Protein AF-A0A445A686-F1 (afdb_monomer)

Foldseek 3Di:
DPDDDDWDADQVVQDINVCCCVVVLAQDPVLVVVCVVVVHDRVVSRDPCPDPVVVCVVVVDDDPPDDPPVPDDPDPDDDDDDDPVPPDPDPDDPDDPDDQDPVNPCVPPPFAAAPPPRDGDDYVVPDPPPDDPPPPDDDDDD

Structure (mmCIF, N/CA/C/O backbone):
data_AF-A0A445A686-F1
#
_entry.id   AF-A0A445A686-F1
#
loop_
_atom_site.group_PDB
_atom_site.id
_atom_site.type_symbol
_atom_site.label_atom_id
_atom_site.label_alt_id
_atom_site.label_comp_id
_atom_site.label_asym_id
_atom_site.label_entity_id
_atom_site.label_seq_id
_atom_site.pdbx_PDB_ins_code
_atom_site.Cartn_x
_atom_site.Cartn_y
_atom_site.Cartn_z
_atom_site.occupancy
_atom_site.B_iso_or_equiv
_atom_site.auth_seq_id
_atom_site.auth_comp_id
_atom_site.auth_asym_id
_atom_site.auth_atom_id
_atom_site.pdbx_PDB_model_num
ATOM 1 N N . MET A 1 1 ? 35.906 -9.659 -3.119 1.00 41.28 1 MET A N 1
ATOM 2 C CA . MET A 1 1 ? 35.072 -9.387 -4.309 1.00 41.28 1 MET A CA 1
ATOM 3 C C . MET A 1 1 ? 33.743 -10.084 -4.083 1.00 41.28 1 MET A C 1
ATOM 5 O O . MET A 1 1 ? 33.694 -11.305 -4.146 1.00 41.28 1 MET A O 1
ATOM 9 N N . SER A 1 2 ? 32.706 -9.358 -3.667 1.00 50.22 2 SER A N 1
ATOM 10 C CA . SER A 1 2 ? 31.380 -9.945 -3.458 1.00 50.22 2 SER A CA 1
ATOM 11 C C . SER A 1 2 ? 30.864 -10.459 -4.800 1.00 50.22 2 SER A C 1
ATOM 13 O O . SER A 1 2 ? 30.539 -9.657 -5.674 1.00 50.22 2 SER A O 1
ATOM 15 N N . SER A 1 3 ? 30.858 -11.780 -4.973 1.00 58.09 3 SER A N 1
ATOM 16 C CA . SER A 1 3 ? 30.273 -12.453 -6.131 1.00 58.09 3 SER A CA 1
ATOM 17 C C . SER A 1 3 ? 28.866 -11.900 -6.371 1.00 58.09 3 SER A C 1
ATOM 19 O O . SER A 1 3 ? 28.010 -11.954 -5.483 1.00 58.09 3 SER A O 1
ATOM 21 N N . GLY A 1 4 ? 28.654 -11.269 -7.527 1.00 73.62 4 GLY A N 1
ATOM 22 C CA . GLY A 1 4 ? 27.371 -10.679 -7.882 1.00 73.62 4 GLY A CA 1
ATOM 23 C C . GLY A 1 4 ? 26.333 -11.785 -8.016 1.00 73.62 4 GLY A C 1
ATOM 24 O O . GLY A 1 4 ? 26.421 -12.615 -8.916 1.00 73.62 4 GLY A O 1
ATOM 25 N N . ARG A 1 5 ? 25.354 -11.819 -7.110 1.00 83.88 5 ARG A N 1
ATOM 26 C CA . ARG A 1 5 ? 24.264 -12.793 -7.184 1.00 83.88 5 ARG A CA 1
ATOM 27 C C . ARG A 1 5 ? 23.432 -12.518 -8.436 1.00 83.88 5 ARG A C 1
ATOM 29 O O . ARG A 1 5 ? 22.804 -11.466 -8.539 1.00 83.88 5 ARG A O 1
ATOM 36 N N . VAL A 1 6 ? 23.406 -13.475 -9.360 1.00 89.62 6 VAL A N 1
ATOM 37 C CA . VAL A 1 6 ? 22.500 -13.453 -10.513 1.00 89.62 6 VAL A CA 1
ATOM 38 C C . VAL A 1 6 ? 21.085 -13.750 -10.018 1.00 89.62 6 VAL A C 1
ATOM 40 O O . VAL A 1 6 ? 20.876 -14.683 -9.243 1.00 89.62 6 VAL A O 1
ATOM 43 N N . LEU A 1 7 ? 20.121 -12.928 -10.432 1.00 93.06 7 LEU A N 1
ATOM 44 C CA . LEU A 1 7 ? 18.708 -13.083 -10.093 1.00 93.06 7 LEU A CA 1
ATOM 45 C C . LEU A 1 7 ? 17.909 -13.266 -11.375 1.00 93.06 7 LEU A C 1
ATOM 47 O O . LEU A 1 7 ? 17.979 -12.426 -12.274 1.00 93.06 7 LEU A O 1
ATOM 51 N N . VAL A 1 8 ? 17.133 -14.341 -11.446 1.00 95.81 8 VAL A N 1
ATOM 52 C CA . VAL A 1 8 ? 16.286 -14.634 -12.598 1.00 95.81 8 VAL A CA 1
ATOM 53 C C . VAL A 1 8 ? 14.942 -13.922 -12.439 1.00 95.81 8 VAL A C 1
ATOM 55 O O . VAL A 1 8 ? 14.344 -13.868 -11.358 1.00 95.81 8 VAL A O 1
ATOM 58 N N . VAL A 1 9 ? 14.460 -13.347 -13.541 1.00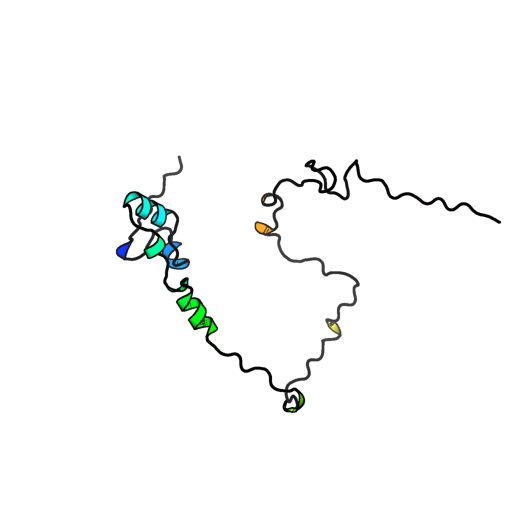 97.12 9 VAL A N 1
ATOM 59 C CA . VAL A 1 9 ? 13.137 -12.725 -13.646 1.00 97.12 9 VAL A CA 1
ATOM 60 C C . VAL A 1 9 ? 12.340 -13.470 -14.707 1.00 97.12 9 VAL A C 1
ATOM 62 O O . VAL A 1 9 ? 12.755 -13.569 -15.858 1.00 97.12 9 VAL A O 1
ATOM 65 N N . ASN A 1 10 ? 11.164 -13.965 -14.330 1.00 96.31 10 ASN A N 1
ATOM 66 C CA . ASN A 1 10 ? 10.186 -14.523 -15.252 1.00 96.31 10 ASN A CA 1
ATOM 67 C C . ASN A 1 10 ? 8.967 -13.594 -15.303 1.00 96.31 10 ASN A C 1
ATOM 69 O O . ASN A 1 10 ? 8.096 -13.643 -14.429 1.00 96.31 10 ASN A O 1
ATOM 73 N N . LEU A 1 11 ? 8.925 -12.740 -16.328 1.00 94.88 11 LEU A N 1
ATOM 74 C CA . LEU A 1 11 ? 7.865 -11.747 -16.520 1.00 94.88 11 LEU A CA 1
ATOM 75 C C . LEU A 1 11 ? 6.496 -12.401 -16.765 1.00 94.88 11 LEU A C 1
ATOM 77 O O . LEU A 1 11 ? 5.513 -11.998 -16.146 1.00 94.88 11 LEU A O 1
ATOM 81 N N . ALA A 1 12 ? 6.440 -13.467 -17.572 1.00 94.25 12 ALA A N 1
ATOM 82 C CA . ALA A 1 12 ? 5.199 -14.183 -17.884 1.00 94.25 12 ALA A CA 1
ATOM 83 C C . ALA A 1 12 ? 4.542 -14.789 -16.634 1.00 94.25 12 ALA A C 1
ATOM 85 O O . ALA A 1 12 ? 3.336 -14.678 -16.430 1.00 94.25 12 ALA A O 1
ATOM 86 N N . ARG A 1 13 ? 5.348 -15.385 -15.748 1.00 95.44 13 ARG A N 1
ATOM 87 C CA . ARG A 1 13 ? 4.881 -15.966 -14.477 1.00 95.44 13 ARG A CA 1
ATOM 88 C C . ARG A 1 13 ? 4.816 -14.954 -13.336 1.00 95.44 13 ARG A C 1
ATOM 90 O O . ARG A 1 13 ? 4.487 -15.349 -12.220 1.00 95.44 13 ARG A O 1
ATOM 97 N N . ARG A 1 14 ? 5.163 -13.688 -13.590 1.00 94.62 14 ARG A N 1
ATOM 98 C CA . ARG A 1 14 ? 5.286 -12.623 -12.585 1.00 94.62 14 ARG A CA 1
ATOM 99 C C . ARG A 1 14 ? 6.131 -13.038 -11.365 1.00 94.62 14 ARG A C 1
ATOM 101 O O . ARG A 1 14 ? 5.701 -12.904 -10.222 1.00 94.62 14 ARG A O 1
ATOM 108 N N . LYS A 1 15 ? 7.329 -13.585 -11.600 1.00 97.06 15 LYS A N 1
ATOM 109 C CA . LYS A 1 15 ? 8.245 -14.057 -10.541 1.00 97.06 15 LYS A C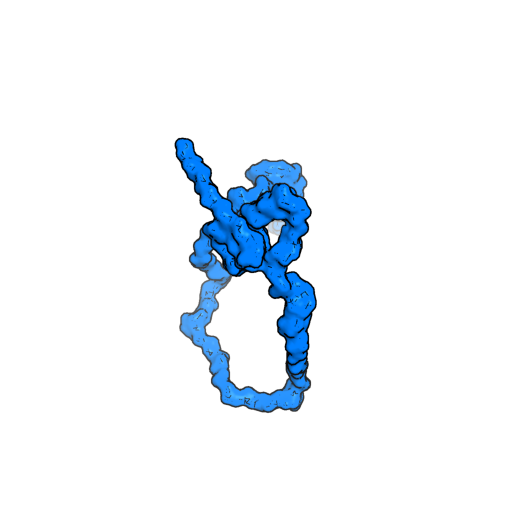A 1
ATOM 110 C C . LYS A 1 15 ? 9.637 -13.447 -10.667 1.00 97.06 15 LYS A C 1
ATOM 112 O O . LYS A 1 15 ? 10.149 -13.280 -11.770 1.00 97.06 15 LYS A O 1
ATOM 117 N N . CYS A 1 16 ? 10.259 -13.167 -9.526 1.00 97.06 16 CYS A N 1
ATOM 118 C CA . CYS A 1 16 ? 11.666 -12.792 -9.430 1.00 97.06 16 CYS A CA 1
ATOM 119 C C . CYS A 1 16 ? 12.318 -13.516 -8.247 1.00 97.06 16 CYS A C 1
ATOM 121 O O . CYS A 1 16 ? 11.722 -13.601 -7.172 1.00 97.06 16 CYS A O 1
ATOM 123 N N . ASP A 1 17 ? 13.553 -13.983 -8.405 1.00 96.69 17 ASP A N 1
ATOM 124 C CA . ASP A 1 17 ? 14.278 -14.696 -7.341 1.00 96.69 17 ASP A CA 1
ATOM 125 C C . ASP A 1 17 ? 14.524 -13.853 -6.082 1.00 96.69 17 ASP A C 1
ATOM 127 O O . ASP A 1 17 ? 14.793 -14.392 -5.013 1.00 96.69 17 ASP A O 1
ATOM 131 N N . CYS A 1 18 ? 14.391 -12.524 -6.166 1.00 95.06 18 CYS A N 1
ATOM 132 C CA . CYS A 1 18 ? 14.472 -11.664 -4.987 1.00 95.06 18 CYS A CA 1
ATOM 133 C C . CYS A 1 18 ? 13.245 -11.754 -4.062 1.00 95.06 18 CYS A C 1
ATOM 135 O O . CYS A 1 18 ? 13.240 -11.104 -3.022 1.00 95.06 18 CYS A O 1
ATOM 137 N N . GLY A 1 19 ? 12.172 -12.447 -4.459 1.00 94.81 19 GLY A N 1
ATOM 138 C CA . GLY A 1 19 ? 10.948 -12.641 -3.666 1.00 94.81 19 GLY A CA 1
ATOM 139 C C . GLY A 1 19 ? 10.023 -11.420 -3.554 1.00 94.81 19 GLY A C 1
ATOM 140 O O . GLY A 1 19 ? 8.807 -11.587 -3.487 1.00 94.81 19 GLY A O 1
ATOM 141 N N . HIS A 1 20 ? 10.562 -10.197 -3.603 1.00 96.12 20 HIS A N 1
ATOM 142 C CA . HIS A 1 20 ? 9.778 -8.957 -3.486 1.00 96.12 20 HIS A CA 1
ATOM 143 C C . HIS A 1 20 ? 8.607 -8.866 -4.470 1.00 96.12 20 HIS A C 1
ATOM 145 O O . HIS A 1 20 ? 7.532 -8.423 -4.088 1.00 96.12 20 HIS A O 1
ATOM 151 N N . PHE A 1 21 ? 8.783 -9.305 -5.720 1.00 96.19 21 PHE A N 1
ATOM 152 C CA . PHE A 1 21 ? 7.715 -9.206 -6.719 1.00 96.19 21 PHE A CA 1
ATOM 153 C C . PHE A 1 21 ? 6.492 -10.061 -6.344 1.00 96.19 21 PHE A C 1
ATOM 155 O O . PHE A 1 21 ? 5.352 -9.674 -6.582 1.00 96.19 21 PHE A O 1
ATOM 162 N N . GLN A 1 22 ? 6.723 -11.201 -5.700 1.00 95.62 22 GLN A N 1
ATOM 163 C CA . GLN A 1 22 ? 5.686 -12.126 -5.264 1.00 95.62 22 GLN A CA 1
ATOM 164 C C . GLN A 1 22 ? 4.977 -11.623 -4.004 1.00 95.62 22 GLN A C 1
ATOM 166 O O . GLN A 1 22 ? 3.756 -11.738 -3.911 1.00 95.62 22 GLN A O 1
ATOM 171 N N . VAL A 1 23 ? 5.741 -11.072 -3.056 1.00 96.25 23 VAL A N 1
ATOM 172 C CA . VAL A 1 23 ? 5.227 -10.586 -1.767 1.00 96.25 23 VAL A CA 1
ATOM 173 C C . VAL A 1 23 ? 4.460 -9.281 -1.948 1.00 96.25 23 VAL A C 1
ATOM 175 O O . VAL A 1 23 ? 3.276 -9.214 -1.632 1.00 96.25 23 VAL A O 1
ATOM 178 N N . GLU A 1 24 ? 5.112 -8.273 -2.524 1.00 95.38 24 GLU A N 1
ATOM 179 C CA . GLU A 1 24 ? 4.533 -6.937 -2.694 1.00 95.38 24 GLU A CA 1
ATOM 180 C C . GLU A 1 24 ? 3.521 -6.900 -3.836 1.00 95.38 24 GLU A C 1
ATOM 182 O O . GLU A 1 24 ? 2.734 -5.972 -3.945 1.00 95.38 24 GLU A O 1
ATOM 187 N N . ARG A 1 25 ? 3.554 -7.873 -4.758 1.00 95.44 25 ARG A N 1
ATOM 188 C CA . ARG A 1 25 ? 2.753 -7.846 -5.997 1.00 95.44 25 ARG A CA 1
ATOM 189 C C . ARG A 1 25 ? 2.961 -6.558 -6.817 1.00 95.44 25 ARG A C 1
ATOM 191 O O . ARG A 1 25 ? 2.112 -6.175 -7.629 1.00 95.44 25 ARG A O 1
ATOM 198 N N . LEU A 1 26 ? 4.111 -5.921 -6.604 1.00 96.75 26 LEU A N 1
ATOM 199 C CA . LEU A 1 26 ? 4.633 -4.753 -7.296 1.00 96.75 26 LEU A CA 1
ATOM 200 C C . LEU A 1 26 ? 5.962 -5.132 -7.961 1.00 96.75 26 LEU A C 1
ATOM 202 O O . LEU A 1 26 ? 6.729 -5.916 -7.393 1.00 96.75 26 LEU A O 1
ATOM 206 N N . PRO A 1 27 ? 6.263 -4.597 -9.153 1.00 97.31 27 PRO A N 1
ATOM 207 C CA . PRO A 1 27 ? 7.509 -4.901 -9.837 1.00 97.31 27 PRO A CA 1
ATOM 208 C C . PRO A 1 27 ? 8.702 -4.437 -8.995 1.00 97.31 27 PRO A C 1
ATOM 210 O O . PRO A 1 27 ? 8.825 -3.269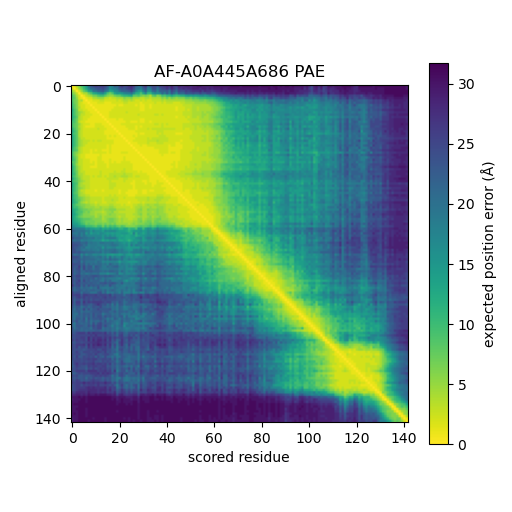 -8.636 1.00 97.31 27 PRO A O 1
ATOM 213 N N . CYS A 1 28 ? 9.596 -5.369 -8.668 1.00 97.00 28 CYS A N 1
ATOM 214 C CA . CYS A 1 28 ? 10.834 -5.052 -7.963 1.00 97.00 28 CYS A CA 1
ATOM 215 C C . CYS A 1 28 ? 11.850 -4.388 -8.910 1.00 97.00 28 CYS A C 1
ATOM 217 O O . CYS A 1 28 ? 11.693 -4.420 -10.132 1.00 97.00 28 CYS A O 1
ATOM 219 N N . ARG A 1 29 ? 12.962 -3.872 -8.365 1.00 96.56 29 ARG A N 1
ATOM 220 C CA . ARG A 1 29 ? 14.038 -3.251 -9.166 1.00 96.56 29 ARG A CA 1
ATOM 221 C C . ARG A 1 29 ? 14.539 -4.123 -10.329 1.00 96.56 29 ARG A C 1
ATOM 223 O O . ARG A 1 29 ? 14.850 -3.595 -11.387 1.00 96.56 29 ARG A O 1
ATOM 230 N N . HIS A 1 30 ? 14.580 -5.449 -10.158 1.00 96.81 30 HIS A N 1
ATOM 231 C CA . HIS A 1 30 ? 15.034 -6.374 -11.203 1.00 96.81 30 HIS A CA 1
ATOM 232 C C . HIS A 1 30 ? 14.001 -6.498 -12.328 1.00 96.81 30 HIS A C 1
ATOM 234 O O . HIS A 1 30 ? 14.364 -6.491 -13.497 1.00 96.81 30 HIS A O 1
ATOM 240 N N . VAL A 1 31 ? 12.709 -6.550 -11.985 1.00 97.50 31 VAL A N 1
ATOM 241 C CA . VAL A 1 31 ? 11.613 -6.563 -12.966 1.00 97.50 31 VAL A CA 1
ATOM 242 C C . VAL A 1 31 ? 11.610 -5.268 -13.767 1.00 97.50 31 VAL A C 1
ATOM 244 O O . VAL A 1 31 ? 11.530 -5.325 -14.990 1.00 97.50 31 VAL A O 1
ATOM 247 N N . ILE A 1 32 ? 11.764 -4.119 -13.101 1.00 97.69 32 ILE A N 1
ATOM 248 C CA . ILE A 1 32 ? 11.844 -2.808 -13.759 1.00 97.69 32 ILE A CA 1
ATOM 249 C C . ILE A 1 32 ? 13.035 -2.767 -14.725 1.00 97.69 32 ILE A C 1
ATOM 251 O O . ILE A 1 32 ? 12.869 -2.374 -15.877 1.00 97.69 32 ILE A O 1
ATOM 255 N N . ALA A 1 33 ? 14.210 -3.240 -14.296 1.00 96.75 33 ALA A N 1
ATOM 256 C CA . ALA A 1 33 ? 15.393 -3.314 -15.152 1.00 96.75 33 ALA A CA 1
ATOM 257 C C . ALA A 1 33 ? 15.178 -4.227 -16.377 1.00 96.75 33 ALA A C 1
ATOM 259 O O . ALA A 1 33 ? 15.496 -3.833 -17.498 1.00 96.75 33 ALA A O 1
ATOM 260 N N . CYS A 1 34 ? 14.584 -5.414 -16.195 1.00 96.50 34 CYS A N 1
ATOM 261 C CA . CYS A 1 34 ? 14.245 -6.309 -17.306 1.00 96.50 34 CYS A CA 1
ATOM 262 C C . CYS A 1 34 ? 13.238 -5.674 -18.277 1.00 96.50 34 CYS A C 1
ATOM 264 O O . CYS A 1 34 ? 13.412 -5.797 -19.488 1.00 96.50 34 CYS A O 1
ATOM 266 N N . CYS A 1 35 ? 12.219 -4.975 -17.765 1.00 97.38 35 CYS A N 1
ATOM 267 C CA . CYS A 1 35 ? 11.234 -4.276 -18.592 1.00 97.38 35 CYS A CA 1
ATOM 268 C C . CYS A 1 35 ? 11.891 -3.167 -19.419 1.00 97.38 35 CYS A C 1
ATOM 270 O O . CYS A 1 35 ? 11.676 -3.110 -20.627 1.00 97.38 35 CYS A O 1
ATOM 272 N N . ALA A 1 36 ? 12.748 -2.347 -18.803 1.00 97.31 36 ALA A N 1
ATOM 273 C CA . ALA A 1 36 ? 13.486 -1.295 -19.500 1.00 97.31 36 ALA A CA 1
ATOM 274 C C . ALA A 1 36 ? 14.364 -1.863 -20.628 1.00 97.31 36 ALA A C 1
ATOM 276 O O . ALA A 1 36 ? 14.329 -1.359 -21.750 1.00 97.31 36 ALA A O 1
ATOM 277 N N . ASN A 1 37 ? 15.084 -2.960 -20.365 1.00 96.75 37 ASN A N 1
ATOM 278 C CA . ASN A 1 37 ? 15.916 -3.628 -21.369 1.00 96.75 37 ASN A CA 1
ATOM 279 C C . ASN A 1 37 ? 15.095 -4.207 -22.535 1.00 96.75 37 ASN A C 1
ATOM 281 O O . ASN A 1 37 ? 15.529 -4.161 -23.682 1.00 96.75 37 ASN A O 1
ATOM 285 N N . GLN A 1 38 ? 13.904 -4.743 -22.253 1.00 95.81 38 GLN A N 1
ATOM 286 C CA . GLN A 1 38 ? 13.008 -5.318 -23.264 1.00 95.81 38 GLN A CA 1
ATOM 287 C C . GLN A 1 38 ? 12.032 -4.302 -23.879 1.00 95.81 38 GLN A C 1
ATOM 289 O O . GLN A 1 38 ? 11.195 -4.689 -24.690 1.00 95.81 38 GLN A O 1
ATOM 294 N N . ARG A 1 39 ? 12.128 -3.014 -23.514 1.00 96.88 39 ARG A N 1
ATOM 295 C CA . ARG A 1 39 ? 11.202 -1.943 -23.933 1.00 96.88 39 ARG A CA 1
ATOM 296 C C . ARG A 1 39 ? 9.732 -2.265 -23.637 1.00 96.88 39 ARG A C 1
ATOM 298 O O . ARG A 1 39 ? 8.839 -1.929 -24.410 1.00 96.88 39 ARG A O 1
ATOM 305 N N . LEU A 1 40 ? 9.492 -2.923 -22.510 1.00 97.00 40 LEU A N 1
ATOM 306 C CA . LEU A 1 40 ? 8.157 -3.222 -22.013 1.00 97.00 40 LEU A CA 1
ATOM 307 C C . LEU A 1 40 ? 7.740 -2.160 -21.002 1.00 97.00 40 LEU A C 1
ATOM 309 O O . LEU A 1 40 ? 8.546 -1.718 -20.181 1.00 97.00 40 LEU A O 1
ATOM 313 N N . ASP A 1 41 ? 6.462 -1.797 -21.020 1.00 97.25 41 ASP A N 1
ATOM 314 C CA . ASP A 1 41 ? 5.892 -0.985 -19.956 1.00 97.25 41 ASP A CA 1
ATOM 315 C C . ASP A 1 41 ? 5.854 -1.801 -18.658 1.00 97.25 41 ASP A C 1
ATOM 317 O O . ASP A 1 41 ? 5.256 -2.874 -18.589 1.00 97.25 41 ASP A O 1
ATOM 321 N N . TRP A 1 42 ? 6.511 -1.302 -17.613 1.00 95.56 42 TRP A N 1
ATOM 322 C CA . TRP A 1 42 ? 6.560 -1.978 -16.321 1.00 95.56 42 TRP A CA 1
ATOM 323 C C . TRP A 1 42 ? 5.207 -1.926 -15.595 1.00 95.56 42 TRP A C 1
ATOM 325 O O . TRP A 1 42 ? 4.936 -2.788 -14.750 1.00 95.56 42 TRP A O 1
ATOM 335 N N . GLN A 1 43 ? 4.345 -0.951 -15.912 1.00 95.62 43 GLN A N 1
ATOM 336 C CA . GLN A 1 43 ? 3.075 -0.744 -15.209 1.00 95.62 43 GLN A CA 1
ATOM 337 C C . GLN A 1 43 ? 2.120 -1.930 -15.381 1.00 95.62 43 GLN A C 1
ATOM 339 O O . GLN A 1 43 ? 1.363 -2.249 -14.463 1.00 95.62 43 GLN A O 1
ATOM 344 N N . VAL A 1 44 ? 2.209 -2.665 -16.495 1.00 95.75 44 VAL A N 1
ATOM 345 C CA . VAL A 1 44 ? 1.392 -3.872 -16.733 1.00 95.75 44 VAL A CA 1
ATOM 346 C C . VAL A 1 44 ? 1.667 -4.986 -15.712 1.00 95.75 44 VAL A C 1
ATOM 348 O O . VAL A 1 44 ? 0.824 -5.864 -15.492 1.00 95.75 44 VAL A O 1
ATOM 351 N N . TYR A 1 45 ? 2.832 -4.949 -15.057 1.00 96.00 45 TYR A N 1
ATOM 352 C CA . TYR A 1 45 ? 3.244 -5.912 -14.036 1.00 96.00 45 TYR A CA 1
ATOM 353 C C . TYR A 1 45 ? 2.796 -5.530 -12.622 1.00 96.00 45 TYR A C 1
ATOM 355 O O . TYR A 1 45 ? 2.896 -6.359 -11.716 1.00 96.00 45 TYR A O 1
ATOM 363 N N . VAL A 1 46 ? 2.234 -4.334 -12.424 1.00 95.69 46 VAL A N 1
ATOM 364 C CA . VAL A 1 46 ? 1.560 -3.957 -11.176 1.00 95.69 46 VAL A CA 1
ATOM 365 C C . VAL A 1 46 ? 0.298 -4.807 -11.010 1.00 95.69 46 VAL A C 1
ATOM 367 O O . VAL A 1 46 ? -0.475 -5.021 -11.949 1.00 95.69 46 VAL A O 1
ATOM 370 N N . SER A 1 47 ? 0.092 -5.357 -9.815 1.00 95.06 47 SER A N 1
ATOM 371 C CA . SER A 1 47 ? -1.109 -6.137 -9.523 1.00 95.06 47 SER A CA 1
ATOM 372 C C . SER A 1 47 ? -2.370 -5.275 -9.538 1.00 95.06 47 SER A C 1
ATOM 374 O O . SER A 1 47 ? -2.386 -4.146 -9.050 1.00 95.06 47 SER A O 1
ATOM 376 N N . ASN A 1 48 ? -3.472 -5.850 -10.027 1.00 93.62 48 ASN A N 1
ATOM 377 C CA . ASN A 1 48 ? -4.769 -5.177 -10.082 1.00 93.62 48 ASN A CA 1
ATOM 378 C C . ASN A 1 48 ? -5.275 -4.718 -8.706 1.00 93.62 48 ASN A C 1
ATOM 380 O O . ASN A 1 48 ? -6.082 -3.797 -8.664 1.00 93.62 48 ASN A O 1
ATOM 384 N N . VAL A 1 49 ? -4.804 -5.315 -7.604 1.00 93.06 49 VAL A N 1
ATOM 385 C CA . VAL A 1 49 ? -5.186 -4.926 -6.230 1.00 93.06 49 VAL A CA 1
ATOM 386 C C . VAL A 1 49 ? -4.868 -3.461 -5.913 1.00 93.06 4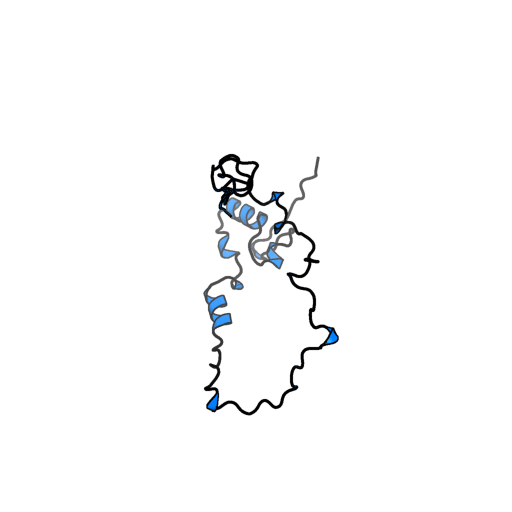9 VAL A C 1
ATOM 388 O O . VAL A 1 49 ? -5.530 -2.870 -5.072 1.00 93.06 49 VAL A O 1
ATOM 391 N N . TYR A 1 50 ? -3.906 -2.864 -6.624 1.00 93.06 5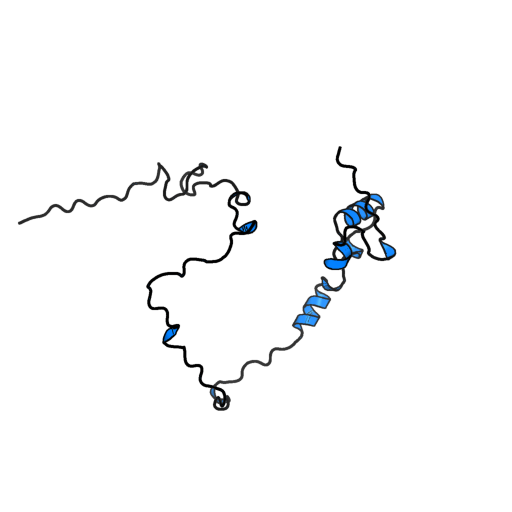0 TYR A N 1
ATOM 392 C CA . TYR A 1 50 ? -3.520 -1.460 -6.472 1.00 93.06 50 TYR A CA 1
ATOM 393 C C . TYR A 1 50 ? -4.300 -0.503 -7.383 1.00 93.06 50 TYR A C 1
ATOM 395 O O . TYR A 1 50 ? -4.087 0.706 -7.334 1.00 93.06 50 TYR A O 1
ATOM 403 N N . LYS A 1 51 ? -5.199 -1.006 -8.239 1.00 92.12 51 LYS A N 1
ATOM 404 C CA . LYS A 1 51 ? -6.030 -0.142 -9.085 1.00 92.12 51 LYS A CA 1
ATOM 405 C C . LYS A 1 51 ? -7.096 0.546 -8.239 1.00 92.12 51 LYS A C 1
ATOM 407 O O . LYS A 1 51 ? -7.753 -0.099 -7.424 1.00 92.12 51 LYS A O 1
ATOM 412 N N . ILE A 1 52 ? -7.353 1.822 -8.538 1.00 92.31 52 ILE A N 1
ATOM 413 C CA . ILE A 1 52 ? -8.426 2.610 -7.912 1.00 92.31 52 ILE A CA 1
ATOM 414 C C . ILE A 1 52 ? -9.766 1.868 -7.959 1.00 92.31 52 ILE A C 1
ATOM 416 O O . ILE A 1 52 ? -10.470 1.819 -6.963 1.00 92.31 52 ILE A O 1
ATOM 420 N N . SER A 1 53 ? -10.087 1.194 -9.066 1.00 93.56 53 SER A N 1
ATOM 421 C CA . SER A 1 53 ? -11.327 0.419 -9.179 1.00 93.56 53 SER A CA 1
ATOM 422 C C . SER A 1 53 ? -11.450 -0.721 -8.160 1.00 93.56 53 SER A C 1
ATOM 424 O O . SER A 1 53 ? -12.564 -1.040 -7.754 1.00 93.56 53 SER A O 1
ATOM 426 N N . GLN A 1 54 ? -10.345 -1.343 -7.735 1.00 94.12 54 GLN A N 1
ATOM 427 C CA . GLN A 1 54 ? -10.361 -2.352 -6.670 1.00 94.12 54 GLN A CA 1
ATOM 428 C C . GLN A 1 54 ? -10.446 -1.702 -5.292 1.00 94.12 54 GLN A C 1
ATOM 430 O O . GLN A 1 54 ? -11.207 -2.170 -4.452 1.00 94.12 54 GLN A O 1
ATOM 435 N N . ILE A 1 55 ? -9.748 -0.582 -5.091 1.00 90.62 55 ILE A N 1
ATOM 436 C CA . ILE A 1 55 ? -9.846 0.213 -3.862 1.00 90.62 55 ILE A CA 1
ATOM 437 C C . ILE A 1 55 ? -11.300 0.653 -3.638 1.00 90.62 55 ILE A C 1
ATOM 439 O O . ILE A 1 55 ? -11.870 0.366 -2.590 1.00 90.62 55 ILE A O 1
ATOM 443 N N . CYS A 1 56 ? -11.954 1.237 -4.644 1.00 91.75 56 CYS A N 1
ATOM 444 C CA . CYS A 1 56 ? -13.363 1.626 -4.565 1.00 91.75 56 CYS A CA 1
ATOM 445 C C . CYS A 1 56 ? -14.286 0.448 -4.232 1.00 91.75 56 CYS A C 1
ATOM 447 O O . CYS A 1 56 ? -15.254 0.639 -3.510 1.00 91.75 56 CYS A O 1
ATOM 449 N N . LYS A 1 57 ? -14.003 -0.769 -4.720 1.00 91.56 57 LYS A N 1
ATOM 450 C CA . LYS A 1 57 ? -14.794 -1.963 -4.371 1.00 91.56 57 LYS A CA 1
ATOM 451 C C . LYS A 1 57 ? -14.660 -2.337 -2.898 1.00 91.56 57 LYS A C 1
ATOM 453 O O . LYS A 1 57 ? -15.662 -2.696 -2.293 1.00 91.56 57 LYS A O 1
ATOM 458 N N . ILE A 1 58 ? -13.457 -2.238 -2.333 1.00 89.38 58 ILE A N 1
ATOM 459 C CA . ILE A 1 58 ? -13.212 -2.503 -0.906 1.00 89.38 58 ILE A CA 1
ATOM 460 C C . ILE A 1 58 ? -13.992 -1.502 -0.044 1.00 89.38 58 ILE A C 1
ATOM 462 O O . ILE A 1 58 ? -14.641 -1.893 0.920 1.00 89.38 58 ILE A O 1
ATOM 466 N N . TYR A 1 59 ? -13.983 -0.227 -0.435 1.00 87.81 59 TYR A N 1
ATOM 467 C CA . TYR A 1 59 ? -14.685 0.848 0.272 1.00 87.81 59 TYR A CA 1
ATOM 468 C C . TYR A 1 59 ? -16.145 1.043 -0.161 1.00 87.81 59 TYR A C 1
ATOM 470 O O . TYR A 1 59 ? -16.788 1.979 0.298 1.00 87.81 59 TYR A O 1
ATOM 478 N N . LYS A 1 60 ? -16.690 0.180 -1.028 1.00 90.00 60 LYS A N 1
ATOM 479 C CA . LYS A 1 60 ? -18.095 0.266 -1.459 1.00 90.00 60 LYS A CA 1
ATOM 480 C C . LYS A 1 60 ? -19.066 -0.081 -0.326 1.00 90.00 60 LYS A C 1
ATOM 482 O O . LYS A 1 60 ? -20.250 0.205 -0.439 1.00 90.00 60 LYS A O 1
ATOM 487 N N . ILE A 1 61 ? -18.584 -0.730 0.733 1.00 85.88 61 ILE A N 1
ATOM 488 C CA . ILE A 1 61 ? -19.410 -1.067 1.889 1.00 85.88 61 ILE A CA 1
ATOM 489 C C . ILE A 1 61 ? -19.976 0.227 2.470 1.00 85.88 61 ILE A C 1
ATOM 491 O O . ILE A 1 61 ? -19.236 1.109 2.902 1.00 85.88 61 ILE A O 1
ATOM 495 N N . GLU A 1 62 ? -21.300 0.320 2.468 1.00 83.94 62 GLU A N 1
ATOM 496 C CA . GLU A 1 62 ? -22.011 1.407 3.115 1.00 83.94 62 GLU A CA 1
ATOM 497 C C . GLU A 1 62 ? -21.935 1.191 4.623 1.00 83.94 62 GLU A C 1
ATOM 499 O O . GLU A 1 62 ? -22.331 0.149 5.150 1.00 83.94 62 GLU A O 1
ATOM 504 N N . PHE A 1 63 ? -21.396 2.180 5.329 1.00 80.88 63 PHE A N 1
ATOM 505 C CA . PHE A 1 63 ? -21.567 2.235 6.768 1.00 80.88 63 PHE A CA 1
ATOM 506 C C . PHE A 1 63 ? -23.028 2.565 7.035 1.00 80.88 63 PHE A C 1
ATOM 508 O O . PHE A 1 63 ? -23.521 3.595 6.576 1.00 80.88 63 PHE A O 1
ATOM 515 N N . VAL A 1 64 ? -23.710 1.705 7.790 1.00 83.56 64 VAL A N 1
ATOM 516 C CA . VAL A 1 64 ? -25.006 2.073 8.354 1.00 83.56 64 VAL A CA 1
ATOM 517 C C . VAL A 1 64 ? -24.740 3.264 9.274 1.00 83.56 64 VAL A C 1
ATOM 519 O O . VAL A 1 64 ? -23.931 3.127 10.201 1.00 83.56 64 VAL A O 1
ATOM 522 N N . PRO A 1 65 ? -25.333 4.442 9.008 1.00 84.88 65 PRO A N 1
ATOM 523 C CA . PRO A 1 65 ? -25.157 5.574 9.894 1.00 84.88 65 PRO A CA 1
ATOM 524 C C . PRO A 1 65 ? -25.653 5.172 11.278 1.00 84.88 65 PRO A C 1
ATOM 526 O O . PRO A 1 65 ? -26.668 4.488 11.418 1.00 84.88 65 PRO A O 1
ATOM 529 N N . VAL A 1 66 ? -24.920 5.587 12.307 1.00 85.94 66 VAL A N 1
ATOM 530 C CA . VAL A 1 66 ? -25.404 5.419 13.672 1.00 85.94 66 VAL A CA 1
ATOM 531 C C . VAL A 1 66 ? -26.705 6.215 13.777 1.00 85.94 66 VAL A C 1
ATOM 533 O O . VAL A 1 66 ? -26.721 7.406 13.464 1.00 85.94 66 VAL A O 1
ATOM 536 N N . GLY A 1 67 ? -27.797 5.532 14.132 1.00 86.75 67 GLY A N 1
ATOM 537 C CA . GLY A 1 67 ? -29.119 6.146 14.245 1.00 86.75 67 GLY A CA 1
ATOM 538 C C . GLY A 1 67 ? -29.165 7.230 15.320 1.00 86.75 67 GLY A C 1
ATOM 539 O O . GLY A 1 67 ? -28.213 7.403 16.083 1.00 86.75 67 GLY A O 1
ATOM 540 N N . ASP A 1 68 ? -30.290 7.937 15.411 1.00 89.38 68 ASP A N 1
ATOM 541 C CA . ASP A 1 68 ? -30.525 8.901 16.488 1.00 89.38 68 ASP A CA 1
ATOM 542 C C . ASP A 1 68 ? -30.357 8.218 17.852 1.00 89.38 68 ASP A C 1
ATOM 544 O O . ASP A 1 68 ? -30.902 7.136 18.082 1.00 89.38 68 ASP A O 1
ATOM 548 N N . THR A 1 69 ? -29.633 8.869 18.759 1.00 88.00 69 THR A N 1
ATOM 549 C CA . THR A 1 69 ? -29.473 8.452 20.154 1.00 88.00 69 THR A CA 1
ATOM 550 C C . THR A 1 69 ? -30.803 8.166 20.848 1.00 88.00 69 THR A C 1
ATOM 552 O O . THR A 1 69 ? -30.853 7.276 21.691 1.00 88.00 69 THR A O 1
ATOM 555 N N . ALA A 1 70 ? -31.891 8.845 20.460 1.00 89.44 70 ALA A N 1
ATOM 556 C CA . ALA A 1 70 ? -33.231 8.602 21.001 1.00 89.44 70 ALA A CA 1
ATOM 557 C C . ALA A 1 70 ? -33.799 7.210 20.649 1.00 89.44 70 ALA A C 1
ATOM 559 O O . ALA A 1 70 ? -34.721 6.736 21.306 1.00 89.44 70 ALA A O 1
ATOM 560 N N . THR A 1 71 ? -33.257 6.555 19.617 1.00 90.38 71 THR A N 1
ATOM 561 C CA . THR A 1 71 ? -33.680 5.220 19.149 1.00 90.38 71 THR A CA 1
ATOM 562 C C . THR A 1 71 ? -32.781 4.088 19.642 1.00 90.38 71 THR A C 1
ATOM 564 O O . THR A 1 71 ? -33.032 2.922 19.333 1.00 90.38 71 THR A O 1
ATOM 567 N N . TRP A 1 72 ? -31.716 4.402 20.383 1.00 91.56 72 TRP A N 1
ATOM 568 C CA . TRP A 1 72 ? -30.789 3.386 20.867 1.00 91.56 72 TRP A CA 1
ATOM 569 C C . TRP A 1 72 ? -31.432 2.607 22.011 1.00 91.56 72 TRP A C 1
ATOM 571 O O . TRP A 1 72 ? -31.975 3.181 22.949 1.00 91.56 72 TRP A O 1
ATOM 581 N N . THR A 1 73 ? -31.352 1.282 21.946 1.00 89.75 73 THR A N 1
ATOM 582 C CA . THR A 1 73 ? -31.729 0.425 23.070 1.00 89.75 73 THR A CA 1
ATOM 583 C C . THR A 1 73 ? -30.758 0.618 24.229 1.00 89.75 73 THR A C 1
ATOM 585 O O . THR A 1 73 ? -29.558 0.794 23.999 1.00 89.75 73 THR A O 1
ATOM 588 N N . ASP A 1 74 ? -31.248 0.483 25.461 1.00 90.12 74 ASP A N 1
ATOM 589 C CA . ASP A 1 74 ? -30.399 0.505 26.650 1.00 90.12 74 ASP A CA 1
ATOM 590 C C . ASP A 1 74 ? -29.257 -0.508 26.538 1.00 90.12 74 ASP A C 1
ATOM 592 O O . ASP A 1 74 ? -29.456 -1.679 26.199 1.00 90.12 74 ASP A O 1
ATOM 596 N N . TYR A 1 75 ? -28.042 -0.057 26.843 1.00 89.38 75 TYR A N 1
ATOM 597 C CA . TYR A 1 75 ? -26.851 -0.894 26.805 1.00 89.38 75 TYR A CA 1
ATOM 598 C C . TYR A 1 75 ? -26.942 -2.021 27.847 1.00 89.38 75 TYR A C 1
ATOM 600 O O . TYR A 1 75 ? -26.876 -1.769 29.045 1.00 89.38 75 TYR A O 1
ATOM 608 N N . GLN A 1 76 ? -27.043 -3.271 27.383 1.00 92.31 76 GLN A N 1
ATOM 609 C CA . GLN A 1 76 ? -27.083 -4.477 28.232 1.00 92.31 76 GLN A CA 1
ATOM 610 C C . GLN A 1 76 ? -25.704 -5.133 28.435 1.00 92.31 76 GLN A C 1
ATOM 612 O O . GLN A 1 76 ? -25.603 -6.253 28.933 1.00 92.31 76 GLN A O 1
ATOM 617 N N . GLY A 1 77 ? -24.630 -4.489 27.975 1.00 91.00 77 GLY A N 1
ATOM 618 C CA . GLY A 1 77 ? -23.281 -5.039 28.075 1.00 91.00 77 GLY A CA 1
ATOM 619 C C . GLY A 1 77 ? -22.609 -4.758 29.425 1.00 91.00 77 GLY A C 1
ATOM 620 O O . GLY A 1 77 ? -23.159 -4.064 30.281 1.00 91.00 77 GLY A O 1
ATOM 621 N N . PRO A 1 78 ? -21.391 -5.283 29.635 1.00 92.25 78 PRO A N 1
ATOM 622 C CA . PRO A 1 78 ? -20.655 -5.060 30.869 1.00 92.25 78 PRO A CA 1
ATOM 623 C C . PRO A 1 78 ? -20.281 -3.586 31.036 1.00 92.25 78 PRO A C 1
ATOM 625 O O . PRO A 1 78 ? -19.703 -2.961 30.144 1.00 92.25 78 PRO A O 1
ATOM 628 N N . THR A 1 79 ? -20.526 -3.043 32.225 1.00 90.69 79 THR A N 1
ATOM 629 C CA . THR A 1 79 ? -20.016 -1.724 32.596 1.00 90.69 79 THR A CA 1
ATOM 630 C C . THR A 1 79 ? -18.491 -1.764 32.619 1.00 90.69 79 THR A C 1
ATOM 632 O O . THR A 1 79 ? -17.885 -2.461 33.435 1.00 90.69 79 THR A O 1
ATOM 635 N N . MET A 1 80 ? -17.848 -0.995 31.740 1.00 88.31 80 MET A N 1
ATOM 636 C CA . MET A 1 80 ? -16.402 -0.804 31.810 1.00 88.31 80 MET A CA 1
ATOM 637 C C . MET A 1 80 ? -16.056 0.036 33.038 1.00 88.31 80 MET A C 1
ATOM 639 O O . MET A 1 80 ? -16.226 1.254 33.050 1.00 88.31 80 MET A O 1
ATOM 643 N N . ILE A 1 81 ? -15.535 -0.624 34.067 1.00 89.56 81 ILE A N 1
ATOM 644 C CA . ILE A 1 81 ? -15.001 0.028 35.260 1.00 89.56 81 ILE A CA 1
ATOM 645 C C . ILE A 1 81 ? -13.483 0.095 35.110 1.00 89.56 81 ILE A C 1
ATOM 647 O O . ILE A 1 81 ? -12.805 -0.929 35.009 1.00 89.56 81 ILE A O 1
ATOM 651 N N . ALA A 1 82 ? -12.932 1.309 35.088 1.00 88.12 82 ALA A N 1
ATOM 652 C CA . ALA A 1 82 ? -11.487 1.492 35.077 1.00 88.12 82 ALA A CA 1
ATOM 653 C C . ALA A 1 82 ? -10.884 0.894 36.355 1.00 88.12 82 ALA A C 1
ATOM 655 O O . ALA A 1 82 ? -11.298 1.248 37.457 1.00 88.12 82 ALA A O 1
ATOM 656 N N . ASN A 1 83 ? -9.887 0.017 36.215 1.00 89.06 83 ASN A N 1
ATOM 657 C CA . ASN A 1 83 ? -9.224 -0.599 37.360 1.00 89.06 83 ASN A CA 1
ATOM 658 C C . ASN A 1 83 ? -8.509 0.479 38.206 1.00 89.06 83 ASN A C 1
ATOM 660 O O . ASN A 1 83 ? -7.527 1.062 37.727 1.00 89.06 83 ASN A O 1
ATOM 664 N N . PRO A 1 84 ? -8.928 0.725 39.465 1.00 88.62 84 PRO A N 1
ATOM 665 C CA . PRO A 1 84 ? -8.318 1.751 40.307 1.00 88.62 84 PRO A CA 1
ATOM 666 C C . PRO A 1 84 ? -6.834 1.499 40.594 1.00 88.62 84 PRO A C 1
ATOM 668 O O . PRO A 1 84 ? -6.075 2.456 40.727 1.00 88.62 84 PRO A O 1
ATOM 671 N N . ALA A 1 85 ? -6.397 0.235 40.631 1.00 88.69 85 ALA A N 1
ATOM 672 C CA . ALA A 1 85 ? -4.998 -0.131 40.859 1.00 88.69 85 ALA A CA 1
ATOM 673 C C . ALA A 1 85 ? -4.093 0.193 39.658 1.00 88.69 85 ALA A C 1
ATOM 675 O O . ALA A 1 85 ? -2.896 0.415 39.822 1.00 88.69 85 ALA A O 1
ATOM 676 N N . LEU A 1 86 ? -4.662 0.260 38.450 1.00 85.19 86 LEU A N 1
ATOM 677 C CA . LEU A 1 86 ? -3.953 0.675 37.234 1.00 85.19 86 LEU A CA 1
ATOM 678 C C . LEU A 1 86 ? -4.104 2.176 36.962 1.00 85.19 86 LEU A C 1
ATOM 680 O O . LEU A 1 86 ? -3.610 2.685 35.951 1.00 85.19 86 LEU A O 1
ATOM 684 N N . ARG A 1 87 ? -4.783 2.906 37.857 1.00 84.31 87 ARG A N 1
ATOM 685 C CA . ARG A 1 87 ? -4.966 4.345 37.718 1.00 84.31 87 ARG A CA 1
ATOM 686 C C . ARG A 1 87 ? -3.617 5.029 37.880 1.00 84.31 87 ARG A C 1
ATOM 688 O O . ARG A 1 87 ? -2.972 4.964 38.923 1.00 84.31 87 ARG A O 1
ATOM 695 N N . ARG A 1 88 ? -3.187 5.716 36.828 1.00 81.50 88 ARG A N 1
ATOM 696 C CA . ARG A 1 88 ? -1.923 6.446 36.820 1.00 81.50 88 ARG A CA 1
ATOM 697 C C . ARG A 1 88 ? -1.981 7.598 37.831 1.00 81.50 88 ARG A C 1
ATOM 699 O O . ARG A 1 88 ? -2.739 8.543 37.644 1.00 81.50 88 ARG A O 1
ATOM 706 N N . THR A 1 89 ? -1.170 7.524 38.881 1.00 81.19 89 THR A N 1
ATOM 707 C CA . THR A 1 89 ? -1.075 8.552 39.937 1.00 81.19 89 THR A CA 1
ATOM 708 C C . THR A 1 89 ? 0.036 9.573 39.686 1.00 81.19 89 THR A C 1
ATOM 710 O O . THR A 1 89 ? -0.012 10.684 40.207 1.00 81.19 89 THR A O 1
ATOM 713 N N . LEU A 1 90 ? 1.033 9.229 38.865 1.00 83.50 90 LEU A N 1
ATOM 714 C CA . LEU A 1 90 ? 2.168 10.101 38.561 1.00 83.50 90 LEU A CA 1
ATOM 715 C C . LEU A 1 90 ? 1.818 11.141 37.490 1.00 83.50 90 LEU A C 1
ATOM 717 O O . LEU A 1 90 ? 1.368 10.804 36.390 1.00 83.50 90 LEU A O 1
ATOM 721 N N . LYS A 1 91 ? 2.109 12.409 37.797 1.00 82.75 91 LYS A N 1
ATOM 722 C CA . LYS A 1 91 ? 1.982 13.535 36.867 1.00 82.75 91 LYS A CA 1
ATOM 723 C C . LYS A 1 91 ? 3.019 13.413 35.744 1.00 82.75 91 LYS A C 1
ATOM 725 O O . LYS A 1 91 ? 4.200 13.198 36.001 1.00 82.75 91 LYS A O 1
ATOM 730 N N . GLY A 1 92 ? 2.579 13.592 34.498 1.00 83.31 92 GLY A N 1
ATOM 731 C CA . GLY A 1 92 ? 3.445 13.612 33.315 1.00 83.31 92 GLY A CA 1
ATOM 732 C C . GLY A 1 92 ? 3.379 12.357 32.436 1.00 83.31 92 GLY A C 1
ATOM 733 O O . GLY A 1 92 ? 2.782 11.332 32.783 1.00 83.31 92 GLY A O 1
ATOM 734 N N . HIS A 1 93 ? 3.988 12.467 31.253 1.00 79.69 93 HIS A N 1
ATOM 735 C CA . HIS A 1 93 ? 3.949 11.439 30.213 1.00 79.69 93 HIS A CA 1
ATOM 736 C C . HIS A 1 93 ? 4.701 10.165 30.654 1.00 79.69 93 HIS A C 1
ATOM 738 O O . HIS A 1 93 ? 5.741 10.269 31.312 1.00 79.69 93 HIS A O 1
ATOM 744 N N . PRO A 1 94 ? 4.204 8.955 30.327 1.00 81.44 94 PRO A N 1
ATOM 745 C CA . PRO A 1 94 ? 4.956 7.721 30.538 1.00 81.44 94 PRO A CA 1
ATOM 746 C C . PRO A 1 94 ? 6.348 7.821 29.923 1.00 81.44 94 PRO A C 1
ATOM 748 O O . PRO A 1 94 ? 6.495 8.291 28.801 1.00 81.44 94 PRO A O 1
ATOM 751 N N . LYS A 1 95 ? 7.387 7.356 30.625 1.00 80.94 95 LYS A N 1
ATOM 752 C CA . LYS A 1 95 ? 8.668 7.148 29.946 1.00 80.94 95 LYS A CA 1
ATOM 753 C C . LYS A 1 95 ? 8.416 6.152 28.816 1.00 80.94 95 LYS A C 1
ATOM 755 O O . LYS A 1 95 ? 7.905 5.064 29.067 1.00 80.94 95 LYS A O 1
ATOM 760 N N . SER A 1 96 ? 8.722 6.555 27.585 1.00 80.50 96 SER A N 1
ATOM 761 C CA . SER A 1 96 ? 8.583 5.678 26.427 1.00 80.50 96 SER A CA 1
ATOM 762 C C . SER A 1 96 ? 9.458 4.447 26.632 1.00 80.50 96 SER A C 1
ATOM 764 O O . SER A 1 96 ? 10.674 4.568 26.759 1.00 80.50 96 SER A O 1
ATOM 766 N N . THR A 1 97 ? 8.837 3.273 26.637 1.00 83.38 97 THR A N 1
ATOM 767 C CA . THR A 1 97 ? 9.513 1.969 26.605 1.00 83.38 97 THR A CA 1
ATOM 768 C C . THR A 1 97 ? 9.762 1.489 25.178 1.00 83.38 97 THR A C 1
ATOM 770 O O . THR A 1 97 ? 10.344 0.429 24.971 1.00 83.38 97 THR A O 1
ATOM 773 N N . ARG A 1 98 ? 9.320 2.258 24.173 1.00 85.56 98 ARG A N 1
ATOM 774 C CA . ARG A 1 98 ? 9.497 1.908 22.767 1.00 85.56 98 ARG A CA 1
ATOM 775 C C . ARG A 1 98 ? 10.980 1.909 22.403 1.00 85.56 98 ARG A C 1
ATOM 777 O O . ARG A 1 98 ? 11.662 2.918 22.586 1.00 85.56 98 ARG A O 1
ATOM 784 N N . TYR A 1 99 ? 11.442 0.807 21.821 1.00 83.69 99 TYR A N 1
ATOM 785 C CA . TYR A 1 99 ? 12.750 0.729 21.179 1.00 83.69 99 TYR A CA 1
ATOM 786 C C . TYR A 1 99 ? 12.796 1.673 19.970 1.00 83.69 99 TYR A C 1
ATOM 788 O O . TYR A 1 99 ? 11.892 1.679 19.132 1.00 83.69 99 TYR A O 1
ATOM 796 N N . LEU A 1 100 ? 13.844 2.492 19.895 1.00 82.12 100 LEU A N 1
ATOM 797 C CA . LEU A 1 100 ? 14.095 3.377 18.757 1.00 82.12 100 LEU A CA 1
ATOM 798 C C . LEU A 1 100 ? 14.405 2.527 17.519 1.00 82.12 100 LEU A C 1
ATOM 800 O O . LEU A 1 100 ? 15.260 1.645 17.591 1.00 82.12 100 LEU A O 1
ATOM 804 N N . ASN A 1 101 ? 13.736 2.796 16.396 1.00 80.00 101 ASN A N 1
ATOM 805 C CA . ASN A 1 101 ? 14.005 2.115 15.125 1.00 80.00 101 ASN A CA 1
ATOM 806 C C . ASN A 1 101 ? 14.729 3.035 14.118 1.00 80.00 101 ASN A C 1
ATOM 808 O O . ASN A 1 101 ? 15.123 4.164 14.432 1.00 80.00 101 ASN A O 1
ATOM 812 N N . GLU A 1 102 ? 14.928 2.553 12.890 1.00 77.69 102 GLU A N 1
ATOM 813 C CA . GLU A 1 102 ? 15.623 3.300 11.832 1.00 77.69 102 GLU A CA 1
ATOM 814 C C . GLU A 1 102 ? 14.936 4.629 11.483 1.00 77.69 102 GLU A C 1
ATOM 816 O O . GLU A 1 102 ? 15.621 5.622 11.248 1.00 77.69 102 GLU A O 1
ATOM 821 N N . MET A 1 103 ? 13.601 4.703 11.547 1.00 74.31 103 MET A N 1
ATOM 822 C CA . MET A 1 103 ? 12.868 5.954 11.302 1.00 74.31 103 MET A CA 1
ATOM 823 C C . MET A 1 103 ? 13.064 6.989 12.419 1.00 74.31 103 MET A C 1
ATOM 825 O O . MET A 1 103 ? 12.971 8.197 12.190 1.00 74.31 103 MET A O 1
ATOM 829 N N . ASP A 1 104 ? 13.361 6.541 13.641 1.00 75.69 104 ASP A N 1
ATOM 830 C CA . ASP A 1 104 ? 13.666 7.432 14.763 1.00 75.69 104 ASP A CA 1
ATOM 831 C C . ASP A 1 104 ? 15.119 7.897 14.789 1.00 75.69 104 ASP A C 1
ATOM 833 O O . ASP A 1 104 ? 15.458 8.899 15.440 1.00 75.69 104 ASP A O 1
ATOM 837 N N . SER A 1 105 ? 15.984 7.174 14.085 1.00 71.81 105 SER A N 1
ATOM 838 C CA . SER A 1 105 ? 17.404 7.457 14.042 1.00 71.81 105 SER A CA 1
ATOM 839 C C . SER A 1 105 ? 17.628 8.836 13.433 1.00 71.81 105 SER A C 1
ATOM 841 O O . SER A 1 105 ? 17.293 9.105 12.283 1.00 71.81 105 SER A O 1
ATOM 843 N N . ARG A 1 106 ? 18.247 9.738 14.205 1.00 64.12 106 ARG A N 1
ATOM 844 C CA . ARG A 1 106 ? 18.588 11.095 13.740 1.00 64.12 106 ARG A CA 1
ATOM 845 C C . ARG A 1 106 ? 19.481 11.091 12.499 1.00 64.12 106 ARG A C 1
ATOM 847 O O . ARG A 1 106 ? 19.490 12.084 11.793 1.00 64.12 106 ARG A O 1
ATOM 854 N N . LYS A 1 107 ? 20.173 9.980 12.224 1.00 63.06 107 LYS A N 1
ATOM 855 C CA . LYS A 1 107 ? 20.948 9.755 10.996 1.00 63.06 107 LYS A CA 1
ATOM 856 C C . LYS A 1 107 ? 20.088 9.795 9.721 1.00 63.06 107 LYS A C 1
ATOM 858 O O . LYS A 1 107 ? 20.624 10.112 8.671 1.00 63.06 107 LYS A O 1
ATOM 863 N N . MET A 1 108 ? 18.783 9.509 9.818 1.00 60.44 108 MET A N 1
ATOM 864 C CA . MET A 1 108 ? 17.826 9.614 8.704 1.00 60.44 108 MET A CA 1
ATOM 865 C C . MET A 1 108 ? 17.174 10.998 8.601 1.00 60.44 108 MET A C 1
ATOM 867 O O . MET A 1 108 ? 16.537 11.314 7.599 1.00 60.44 108 MET A O 1
ATOM 871 N N . ARG A 1 109 ? 17.301 11.839 9.635 1.00 68.56 109 ARG A N 1
ATOM 872 C CA . ARG A 1 109 ? 16.847 13.229 9.562 1.00 68.56 109 ARG A CA 1
ATOM 873 C C . ARG A 1 109 ? 17.957 14.042 8.909 1.00 68.56 109 ARG A C 1
ATOM 875 O O . ARG A 1 109 ? 19.120 13.900 9.273 1.00 68.56 109 ARG A O 1
ATOM 882 N N . GLY A 1 110 ? 17.583 14.898 7.958 1.00 72.94 110 GLY A N 1
ATOM 883 C CA . GLY A 1 110 ? 18.508 15.863 7.367 1.00 72.94 110 GLY A CA 1
ATOM 884 C C . GLY A 1 110 ? 19.202 16.721 8.437 1.00 72.94 110 GLY A C 1
ATOM 885 O O . GLY A 1 110 ? 18.783 16.719 9.603 1.00 72.94 110 GLY A O 1
ATOM 886 N N . PRO A 1 111 ? 20.264 17.456 8.066 1.00 78.56 111 PRO A N 1
ATOM 887 C CA . PRO A 1 111 ? 21.065 18.219 9.014 1.00 78.56 111 PRO A CA 1
ATOM 888 C C . PRO A 1 111 ? 20.198 19.075 9.939 1.00 78.56 111 PRO A C 1
ATOM 890 O O . PRO A 1 111 ? 19.235 19.708 9.504 1.00 78.56 111 PRO A O 1
ATOM 893 N N . GLN A 1 112 ? 20.532 19.103 11.230 1.00 80.50 112 GLN A N 1
ATOM 894 C CA . GLN A 1 112 ? 19.812 19.937 12.186 1.00 80.50 112 GLN A CA 1
ATOM 895 C C 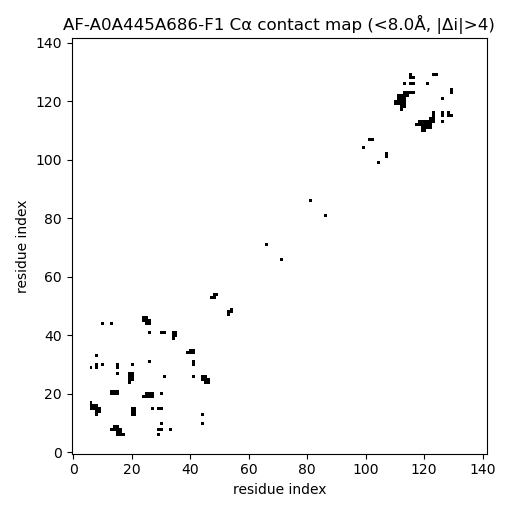. GLN A 1 112 ? 20.082 21.413 11.867 1.00 80.50 112 GLN A C 1
ATOM 897 O O . GLN A 1 112 ? 21.125 21.950 12.242 1.00 80.50 112 GLN A O 1
ATOM 902 N N . VAL A 1 113 ? 19.136 22.049 11.175 1.00 89.44 113 VAL A N 1
ATOM 903 C CA . VAL A 1 113 ? 19.158 23.472 10.824 1.00 89.44 113 VAL A CA 1
ATOM 904 C C . VAL A 1 113 ? 18.407 24.282 11.879 1.00 89.44 113 VAL A C 1
ATOM 906 O O . VAL A 1 113 ? 17.277 23.961 12.264 1.00 89.44 113 VAL A O 1
ATOM 909 N N . CYS A 1 114 ? 19.030 25.357 12.351 1.00 90.69 114 CYS A N 1
ATOM 910 C CA . CYS A 1 114 ? 18.387 26.310 13.235 1.00 90.69 114 CYS A CA 1
ATOM 911 C C . CYS A 1 114 ? 17.299 27.086 12.485 1.00 90.69 114 CYS A C 1
ATOM 913 O O . CYS A 1 114 ? 17.580 27.765 11.504 1.00 90.69 114 CYS A O 1
ATOM 915 N N . ARG A 1 115 ? 16.059 27.052 12.985 1.00 87.31 115 ARG A N 1
ATOM 916 C CA . ARG A 1 115 ? 14.935 27.796 12.387 1.00 87.31 115 ARG A CA 1
ATOM 917 C C . ARG A 1 115 ? 15.041 29.320 12.534 1.00 87.31 115 ARG A C 1
ATOM 919 O O . ARG A 1 115 ? 14.308 30.017 11.853 1.00 87.31 115 ARG A O 1
ATOM 926 N N . LEU A 1 116 ? 15.906 29.823 13.424 1.00 90.62 116 LEU A N 1
ATOM 927 C CA . LEU A 1 116 ? 16.100 31.265 13.631 1.00 90.62 116 LEU A CA 1
ATOM 928 C C . LEU A 1 116 ? 17.122 31.846 12.650 1.00 90.62 116 LEU A C 1
ATOM 930 O O . LEU A 1 116 ? 16.863 32.856 12.015 1.00 90.62 116 LEU A O 1
ATOM 934 N N . CYS A 1 117 ? 18.290 31.207 12.540 1.00 91.69 117 CYS A N 1
ATOM 935 C CA . CYS A 1 117 ? 19.425 31.745 11.785 1.00 91.69 117 CYS A CA 1
ATOM 936 C C . CYS A 1 117 ? 19.799 30.942 10.536 1.00 91.69 117 CYS A C 1
ATOM 938 O O . CYS A 1 117 ? 20.751 31.294 9.845 1.00 91.69 117 CYS A O 1
ATOM 940 N N . GLY A 1 118 ? 19.134 29.813 10.281 1.00 88.44 118 GLY A N 1
ATOM 941 C CA . GLY A 1 118 ? 19.396 28.949 9.128 1.00 88.44 118 GLY A CA 1
ATOM 942 C C . GLY A 1 118 ? 20.716 28.169 9.175 1.00 88.44 118 GLY A C 1
ATOM 943 O O . GLY A 1 118 ? 20.988 27.384 8.271 1.00 88.44 118 GLY A O 1
ATOM 944 N N . ARG A 1 119 ? 21.548 28.333 10.213 1.00 88.94 119 ARG A N 1
ATOM 945 C CA . ARG A 1 119 ? 22.830 27.617 10.336 1.00 88.94 119 ARG A CA 1
ATOM 946 C C . ARG A 1 119 ? 22.639 26.220 10.927 1.00 88.94 119 ARG A C 1
ATOM 948 O O . ARG A 1 119 ? 21.765 25.999 11.767 1.00 88.94 119 ARG A O 1
ATOM 955 N N . GLN A 1 120 ? 23.478 25.279 10.501 1.00 89.56 120 GLN A N 1
ATOM 956 C CA . GLN A 1 120 ? 23.488 23.911 11.022 1.00 89.56 120 GLN A CA 1
ATOM 957 C C . GLN A 1 120 ? 24.173 23.821 12.398 1.00 89.56 120 GLN A C 1
ATOM 959 O O . GLN A 1 120 ? 24.894 24.727 12.817 1.00 89.56 120 GLN A O 1
ATOM 964 N N . GLY A 1 121 ? 23.942 22.717 13.112 1.00 86.81 121 GLY A N 1
ATOM 965 C CA . GLY A 1 121 ? 24.676 22.365 14.337 1.00 86.81 121 GLY A CA 1
ATOM 966 C C . GLY A 1 121 ? 24.013 22.790 15.649 1.00 86.81 121 GLY A C 1
ATOM 967 O O . GLY A 1 121 ? 24.473 22.400 16.718 1.00 86.81 121 GLY A O 1
ATOM 968 N N . HIS A 1 122 ? 22.902 23.529 15.604 1.00 88.50 122 HIS A N 1
ATOM 969 C CA . HIS A 1 122 ? 22.135 23.888 16.799 1.00 88.50 122 HIS A CA 1
ATOM 970 C C . HIS A 1 122 ? 20.635 24.015 16.510 1.00 88.50 122 HIS A C 1
ATOM 972 O O . HIS A 1 122 ? 20.197 24.186 15.376 1.00 88.50 122 HIS A O 1
ATOM 978 N N . SER A 1 123 ? 19.811 23.875 17.549 1.00 88.06 123 SE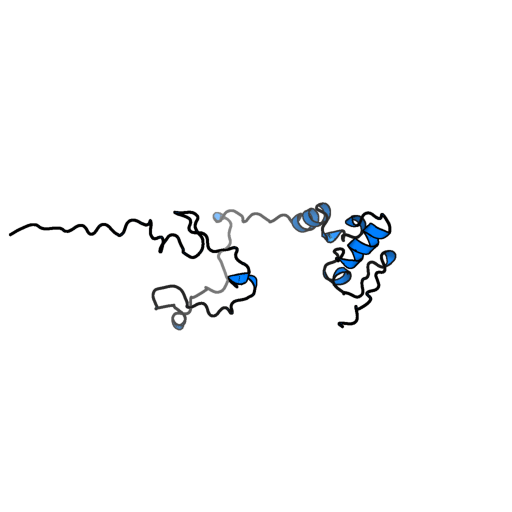R A N 1
ATOM 979 C CA . SER A 1 123 ? 18.365 24.116 17.477 1.00 88.06 123 SER A CA 1
ATOM 980 C C . SER A 1 123 ? 18.055 25.586 17.745 1.00 88.06 123 SER A C 1
ATOM 982 O O . SER A 1 123 ? 18.839 26.276 18.388 1.00 88.06 123 SER A O 1
ATOM 984 N N . HIS A 1 124 ? 16.856 26.033 17.364 1.00 87.12 124 HIS A N 1
ATOM 985 C CA . HIS A 1 124 ? 16.342 27.369 17.695 1.00 87.12 124 HIS A CA 1
ATOM 986 C C . HIS A 1 124 ? 16.559 27.750 19.175 1.00 87.12 124 HIS A C 1
ATOM 988 O O . HIS A 1 124 ? 17.016 28.844 19.477 1.00 87.12 124 HIS A O 1
ATOM 994 N N . SER A 1 125 ? 16.302 26.822 20.106 1.00 87.12 125 SER A N 1
ATOM 995 C CA . SER A 1 125 ? 16.458 27.038 21.555 1.00 87.12 125 SER A CA 1
ATOM 996 C C . SER A 1 125 ? 17.888 27.331 22.017 1.00 87.12 125 SER A C 1
ATOM 998 O O . SER A 1 125 ? 18.059 27.942 23.067 1.00 87.12 125 SER A O 1
ATOM 1000 N N . ARG A 1 126 ? 18.895 26.905 21.248 1.00 85.81 126 ARG A N 1
ATOM 1001 C CA . ARG A 1 126 ? 20.328 27.081 21.531 1.00 85.81 126 ARG A CA 1
ATOM 1002 C C . ARG A 1 126 ? 20.995 28.013 20.517 1.00 85.81 126 ARG A C 1
ATOM 1004 O O . ARG A 1 126 ? 22.201 27.933 20.315 1.00 85.81 126 ARG A O 1
ATOM 1011 N N . CYS A 1 127 ? 20.212 28.834 19.819 1.00 89.12 127 CYS A N 1
ATOM 1012 C CA . CYS A 1 127 ? 20.760 29.757 18.840 1.00 89.12 127 CYS A CA 1
ATOM 1013 C C . CYS A 1 127 ? 21.524 30.887 19.536 1.00 89.12 127 CYS A C 1
ATOM 1015 O O . CYS A 1 127 ? 20.939 31.533 20.400 1.00 89.12 127 CYS A O 1
ATOM 1017 N N . PRO A 1 128 ? 22.776 31.181 19.140 1.00 87.50 128 PRO A N 1
ATOM 1018 C CA . PRO A 1 128 ? 23.518 32.328 19.670 1.00 87.50 128 PRO A CA 1
ATOM 1019 C C . PRO A 1 128 ? 22.822 33.671 19.418 1.00 87.50 128 PRO A C 1
ATOM 1021 O O . PRO A 1 128 ? 23.012 34.615 20.169 1.00 87.50 128 PRO A O 1
ATOM 1024 N N . GLN A 1 129 ? 21.996 33.752 18.370 1.00 85.50 129 GLN A N 1
ATOM 1025 C CA . GLN A 1 129 ? 21.199 34.939 18.043 1.00 85.50 129 GLN A CA 1
ATOM 1026 C C . GLN A 1 129 ? 19.858 34.982 18.786 1.00 85.50 129 GLN A C 1
ATOM 1028 O O . GLN A 1 129 ? 19.058 35.890 18.571 1.00 85.50 129 GLN A O 1
ATOM 1033 N N . ARG A 1 130 ? 19.571 33.993 19.640 1.00 81.50 130 ARG A N 1
ATOM 1034 C CA . ARG A 1 130 ? 18.386 34.025 20.489 1.00 81.50 130 ARG A CA 1
ATOM 1035 C C . ARG A 1 130 ? 18.637 35.050 21.588 1.00 81.50 130 ARG A C 1
ATOM 1037 O O . ARG A 1 130 ? 19.515 34.843 22.419 1.00 81.50 130 ARG A O 1
ATOM 1044 N N . ALA A 1 131 ? 17.855 36.128 21.602 1.00 79.06 131 ALA A N 1
ATOM 1045 C CA . ALA A 1 131 ? 17.840 37.050 22.730 1.00 79.06 131 ALA A CA 1
ATOM 1046 C C . ALA A 1 131 ? 17.597 36.247 24.022 1.00 79.06 131 ALA A C 1
ATOM 1048 O O . ALA A 1 131 ? 16.688 35.408 24.076 1.00 79.06 131 ALA A O 1
ATOM 1049 N N . GLY A 1 132 ? 18.464 36.434 25.022 1.00 68.00 132 GLY A N 1
ATOM 1050 C CA . GLY A 1 132 ? 18.301 35.809 26.334 1.00 68.00 132 GLY A CA 1
ATOM 1051 C C . GLY A 1 132 ? 16.950 36.191 26.951 1.00 68.00 132 GLY A C 1
ATOM 1052 O O . GLY A 1 132 ? 16.342 37.172 26.521 1.00 68.00 132 GLY A O 1
ATOM 1053 N N . PRO A 1 133 ? 16.441 35.435 27.938 1.00 55.84 133 PRO A N 1
ATOM 1054 C CA . PRO A 1 133 ? 15.276 35.888 28.680 1.00 55.84 133 PRO A CA 1
ATOM 1055 C C . PRO A 1 133 ? 15.636 37.231 29.322 1.00 55.84 133 PRO A C 1
ATOM 1057 O O . PRO A 1 133 ? 16.553 37.296 30.139 1.00 55.84 133 PRO A O 1
ATOM 1060 N N . SER A 1 134 ? 14.964 38.303 28.907 1.00 48.12 134 SER A N 1
ATOM 1061 C CA . SER A 1 134 ? 15.068 39.610 29.544 1.00 48.12 134 SER A CA 1
ATOM 1062 C C . SER A 1 134 ? 14.676 39.443 31.010 1.00 48.12 134 SER A C 1
ATOM 1064 O O . SER A 1 134 ? 13.501 39.283 31.332 1.00 48.12 134 SER A O 1
ATOM 1066 N N . GLY A 1 135 ? 15.672 39.399 31.895 1.00 41.88 135 GLY A N 1
ATOM 1067 C CA . GLY A 1 135 ? 15.460 39.483 33.329 1.00 41.88 135 GLY A CA 1
ATOM 1068 C C . GLY A 1 135 ? 14.872 40.852 33.633 1.00 41.88 135 GLY A C 1
ATOM 1069 O O . GLY A 1 135 ? 15.564 41.861 33.529 1.00 41.88 135 GLY A O 1
ATOM 1070 N N . VAL A 1 136 ? 13.586 40.891 33.965 1.00 44.47 136 VAL A N 1
ATOM 1071 C CA . VAL A 1 136 ? 12.963 42.061 34.579 1.00 44.47 136 VAL A CA 1
ATOM 1072 C C . VAL A 1 136 ? 13.472 42.117 36.016 1.00 44.47 136 VAL A C 1
ATOM 1074 O O . VAL A 1 136 ? 13.035 41.350 36.872 1.00 44.47 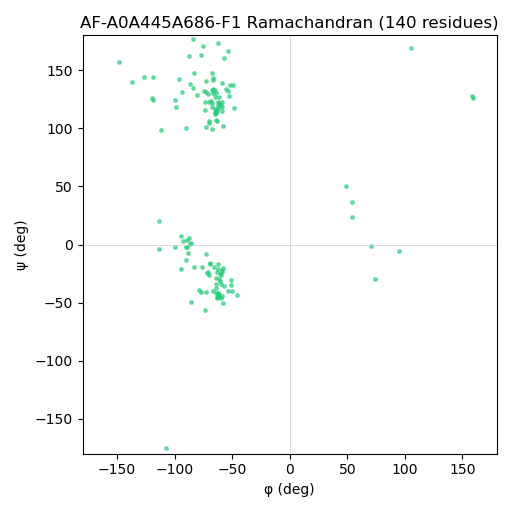136 VAL A O 1
ATOM 1077 N N . GLY A 1 137 ? 14.446 42.992 36.262 1.00 39.69 137 GLY A N 1
ATOM 1078 C CA . GLY A 1 137 ? 14.766 43.465 37.602 1.00 39.69 137 GLY A CA 1
ATOM 1079 C C . GLY A 1 137 ? 13.632 44.367 38.077 1.00 39.69 137 GLY A C 1
ATOM 1080 O O . GLY A 1 137 ? 13.473 45.475 37.576 1.00 39.69 137 GLY A O 1
ATOM 1081 N N . GLY A 1 138 ? 12.817 43.870 39.004 1.00 38.28 138 GLY A N 1
ATOM 1082 C CA . GLY A 1 138 ? 11.868 44.682 39.757 1.00 38.28 138 GLY A CA 1
ATOM 1083 C C . GLY A 1 138 ? 12.539 45.189 41.026 1.00 38.28 138 GLY A C 1
ATOM 1084 O O . GLY A 1 138 ? 12.665 44.445 41.993 1.00 38.28 138 GLY A O 1
ATOM 1085 N N . SER A 1 139 ? 12.991 46.439 41.008 1.00 42.81 139 SER A N 1
ATOM 1086 C CA . SER A 1 139 ? 13.360 47.207 42.196 1.00 42.81 139 SER A CA 1
ATOM 1087 C C . SER A 1 139 ? 12.214 48.150 42.567 1.00 42.81 139 SER A C 1
ATOM 1089 O O . SER A 1 139 ? 11.804 48.967 41.745 1.00 42.81 139 SER A O 1
ATOM 1091 N N . GLY A 1 140 ? 11.741 48.047 43.805 1.00 36.50 140 GLY A N 1
ATOM 1092 C CA . GLY A 1 140 ? 10.788 48.946 44.462 1.00 36.50 140 GLY A CA 1
ATOM 1093 C C . GLY A 1 140 ? 10.150 48.186 45.623 1.00 36.50 140 GLY A C 1
ATOM 1094 O O . GLY A 1 140 ? 9.685 47.072 45.423 1.00 36.50 140 GLY A O 1
ATOM 1095 N N . GLY A 1 141 ? 10.137 48.638 46.865 1.00 38.53 141 GLY A N 1
ATOM 1096 C CA . GLY A 1 141 ? 10.460 49.918 47.486 1.00 38.53 141 GLY A CA 1
ATOM 1097 C C . GLY A 1 141 ? 9.701 49.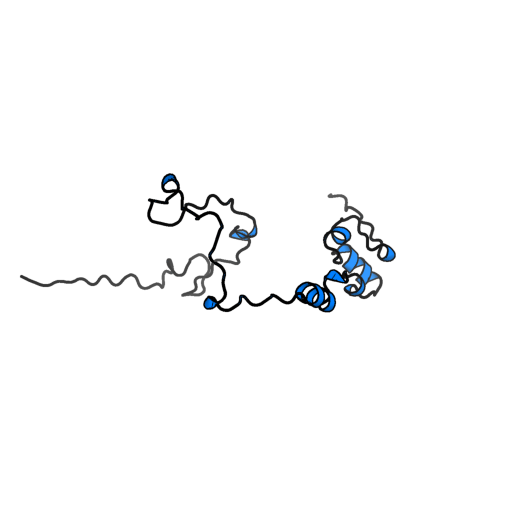877 48.816 1.00 38.53 141 GLY A C 1
ATOM 1098 O O . GLY A 1 141 ? 8.533 49.488 48.814 1.00 38.53 141 GLY A O 1
ATOM 1099 N N . SER A 1 142 ? 10.393 50.139 49.924 1.00 42.44 142 SER A N 1
ATOM 1100 C CA . SER A 1 142 ? 9.782 50.288 51.251 1.00 42.44 142 SER A CA 1
ATOM 1101 C C . SER A 1 142 ? 8.985 51.581 51.358 1.00 42.44 142 SER A C 1
ATOM 1103 O O . SER A 1 142 ? 9.349 52.542 50.641 1.00 42.44 142 SER A O 1
#

Organism: Arachis hypogaea (NCBI:txid3818)

Nearest PDB structures (foldseek):
  6aqr-assembly1_E  TM=1.712E-01  e=7.836E+00  Saccharomyces cerevisiae S288C

Mean predicted aligned error: 16.01 Å

Radius of gyration: 29.89 Å; Cα contacts (8 Å, |Δi|>4): 91; chains: 1; bounding box: 69×66×75 Å

InterPro domains:
  IPR001878 Zinc finger, CCHC-type [PS50158] (114-129)
  IPR006564 Zinc finger, PMZ-type [SM00575] (14-41)
  IPR007527 Zinc finger, SWIM-type [PF04434] (9-33)
  IPR007527 Zinc finger, SWIM-type [PS50966] (7-39)
  IPR036875 Zinc finger, CCHC-type superfamily [SSF57756] (98-132)

Solvent-accessible surface area (backbone atoms only — not comparable to full-atom values): 9730 Å² total; per-residue (Å²): 131,85,78,78,81,85,71,61,70,41,75,92,77,56,41,36,72,82,46,49,25,63,74,70,38,36,66,34,76,67,52,44,52,53,21,60,76,69,74,42,76,53,72,79,57,42,44,67,78,77,36,66,75,46,49,51,58,71,64,60,66,76,75,79,74,84,69,63,75,91,74,59,74,82,84,86,68,83,82,87,71,81,58,72,90,76,52,83,82,71,87,74,80,78,81,79,83,74,78,83,50,75,90,67,34,67,87,74,48,72,83,56,55,12,83,77,79,68,45,69,86,37,49,51,94,66,35,90,85,48,78,70,84,81,78,80,81,83,85,83,79,134

Secondary structure (DSSP, 8-state):
--------EETTTTEETTSHHHHHSS--HHHHHHHHHTT--GGGGS-GGGSHHHHHHHTTPPPPPPPPGGGPPP--S------GGG---SSSPPPP-PPP-TTT-GGGSPP-B-TTT--BSS-GGG-TTS------------

Sequence (142 aa):
MSSGRVLVVNLARRKCDCGHFQVERLPCRHVIACCANQRLDWQVYVSNVYKISQICKIYKIEFVPVGDTATWTDYQGPTMIANPALRRTLKGHPKSTRYLNEMDSRKMRGPQVCRLCGRQGHSHSRCPQRAGPSGVGGSGGS

pLDDT: mean 84.55, std 14.88, range [36.5, 97.69]